Protein AF-A0A7W1LJD5-F1 (afdb_monomer_lite)

Foldseek 3Di:
DDDDDPPPPDPDQWWKAQQPPGDIATQQPFCVLQPGHGNHHLVNDDQCGADSVPRHTSVSIDTDDPPPVPPDPPPDD

Radius of gyration: 15.2 Å; chains: 1; bounding box: 27×30×48 Å

Secondary structure (DSSP, 8-state):
----------TT--EEEETTT--EEBTTTBBGGGTB-TT--GGGS-TT-B-TTT--BGGGEEEE-TTTTS-SSS---

pLDDT: mean 76.49, std 16.48, range [42.06, 92.5]

Sequence (77 aa):
MRVSGQTQAEPETRRWICEPCGFIYDPEEGDPDGGIDPGTPFEHIPDDWMCPICGATKADFRELEPGEFRRAEDAEP

Structure (mmCIF, N/CA/C/O backbone):
data_AF-A0A7W1LJD5-F1
#
_entry.id   AF-A0A7W1LJD5-F1
#
loop_
_atom_site.group_PDB
_atom_site.id
_atom_site.type_symbol
_atom_site.label_atom_id
_atom_site.label_alt_id
_atom_site.label_comp_id
_atom_site.label_asym_id
_atom_site.label_entity_id
_atom_site.label_seq_id
_atom_site.pdbx_PDB_ins_code
_atom_site.Cartn_x
_atom_site.Cartn_y
_atom_site.Cartn_z
_atom_site.occupancy
_atom_site.B_iso_or_equiv
_atom_site.auth_seq_id
_atom_site.auth_comp_id
_atom_site.auth_asym_id
_atom_site.auth_atom_id
_atom_site.pdbx_PDB_model_num
ATOM 1 N N . MET A 1 1 ? -14.128 20.446 28.985 1.00 44.59 1 MET A N 1
ATOM 2 C CA . MET A 1 1 ? -14.696 20.646 27.636 1.00 44.59 1 MET A CA 1
ATOM 3 C C . MET A 1 1 ? -14.217 19.489 26.769 1.00 44.59 1 MET A C 1
ATOM 5 O O . MET A 1 1 ? -13.026 19.218 26.786 1.00 44.59 1 MET A O 1
ATOM 9 N N . ARG A 1 2 ? -15.130 18.738 26.142 1.00 65.06 2 ARG A N 1
ATOM 10 C CA . ARG A 1 2 ? -14.828 17.499 25.403 1.00 65.06 2 ARG A CA 1
ATOM 11 C C . ARG A 1 2 ? -14.390 17.861 23.983 1.00 65.06 2 ARG A C 1
ATOM 13 O O . ARG A 1 2 ? -15.220 18.345 23.219 1.00 65.06 2 ARG A O 1
ATOM 20 N N . VAL A 1 3 ? -13.105 17.690 23.674 1.00 53.44 3 VAL A N 1
ATOM 21 C CA . VAL A 1 3 ? -12.595 17.799 22.305 1.00 53.44 3 VAL A CA 1
ATOM 22 C C . VAL A 1 3 ? -12.910 16.513 21.545 1.00 53.44 3 VAL A C 1
ATOM 24 O O . VAL A 1 3 ? -12.736 15.402 22.038 1.00 53.44 3 VAL A O 1
ATOM 27 N N . SER A 1 4 ? -13.467 16.750 20.372 1.00 57.69 4 SER A N 1
ATOM 28 C CA . SER A 1 4 ? -13.859 15.878 19.283 1.00 57.69 4 SER A CA 1
ATOM 29 C C . SER A 1 4 ? -12.860 14.775 18.913 1.00 57.69 4 SER A C 1
ATOM 31 O O . SER A 1 4 ? -11.653 14.981 18.979 1.00 57.69 4 SER A O 1
ATOM 33 N N . GLY A 1 5 ? -13.392 13.677 18.362 1.00 57.53 5 GLY A N 1
ATOM 34 C CA . GLY A 1 5 ? -12.773 13.059 17.183 1.00 57.53 5 GLY A CA 1
ATOM 35 C C . GLY A 1 5 ? -11.969 11.777 17.368 1.00 57.53 5 GLY A C 1
ATOM 36 O O . GLY A 1 5 ? -11.017 11.575 16.627 1.00 57.53 5 GLY A O 1
ATOM 37 N N . GLN A 1 6 ? -12.338 10.881 18.285 1.00 45.28 6 GLN A N 1
ATOM 38 C CA . GLN A 1 6 ? -11.831 9.506 18.207 1.00 45.28 6 GLN A CA 1
ATOM 39 C C . GLN A 1 6 ? -12.659 8.721 17.186 1.00 45.28 6 GLN A C 1
ATOM 41 O O . GLN A 1 6 ? -13.494 7.898 17.559 1.00 45.28 6 GLN A O 1
ATOM 46 N N . THR A 1 7 ? -12.450 9.006 15.899 1.00 47.25 7 THR A N 1
ATOM 47 C CA . THR A 1 7 ? -12.817 8.061 14.841 1.00 47.25 7 THR A CA 1
ATOM 48 C C . THR A 1 7 ? -11.858 6.895 14.991 1.00 47.25 7 THR A C 1
ATOM 50 O O . THR A 1 7 ? -10.709 6.927 14.557 1.00 47.25 7 THR A O 1
ATOM 53 N N . GLN A 1 8 ? -12.312 5.910 15.755 1.00 42.06 8 GLN A N 1
ATOM 54 C CA . GLN A 1 8 ? -11.735 4.585 15.794 1.00 42.06 8 GLN A CA 1
ATOM 55 C C . GLN A 1 8 ? -11.719 4.093 14.347 1.00 42.06 8 GLN A C 1
ATOM 57 O O . GLN A 1 8 ? -12.784 3.839 13.804 1.00 42.06 8 GLN A O 1
ATOM 62 N N . ALA A 1 9 ? -10.534 4.068 13.723 1.00 49.41 9 ALA A N 1
ATOM 63 C CA . ALA A 1 9 ? -10.336 3.450 12.419 1.00 49.41 9 ALA A CA 1
ATOM 64 C C . ALA A 1 9 ? -10.890 2.031 12.522 1.00 49.41 9 ALA A C 1
ATOM 66 O O . ALA A 1 9 ? -10.420 1.231 13.342 1.00 49.41 9 ALA A O 1
ATOM 67 N N . GLU A 1 10 ? -11.991 1.835 11.813 1.00 46.84 10 GLU A N 1
ATOM 68 C CA . GLU A 1 10 ? -12.865 0.690 11.926 1.00 46.84 10 GLU A CA 1
ATOM 69 C C . GLU A 1 10 ? -12.072 -0.571 11.566 1.00 46.84 10 GLU A C 1
ATOM 71 O O . GLU A 1 10 ? -11.146 -0.533 10.749 1.00 46.84 10 GLU A O 1
ATOM 76 N N . PRO A 1 11 ? -12.326 -1.676 12.277 1.00 52.00 11 PRO A N 1
ATOM 77 C CA . PRO A 1 11 ? -11.596 -2.906 12.057 1.00 52.00 11 PRO A CA 1
ATOM 78 C C . PRO A 1 11 ? -11.919 -3.421 10.646 1.00 52.00 11 PRO A C 1
ATOM 80 O O . PRO A 1 11 ? -13.016 -3.203 10.147 1.00 52.00 11 PRO A O 1
ATOM 83 N N . GLU A 1 12 ? -10.988 -4.184 10.069 1.00 52.41 12 GLU A N 1
ATOM 84 C CA . GLU A 1 12 ? -11.192 -5.098 8.925 1.00 52.41 12 GLU A CA 1
ATOM 85 C C . GLU A 1 12 ? -10.706 -4.656 7.526 1.00 52.41 12 GLU A C 1
ATOM 87 O O . GLU A 1 12 ? -10.860 -5.428 6.582 1.00 52.41 12 GLU A O 1
ATOM 92 N N . THR A 1 13 ? -9.981 -3.540 7.372 1.00 62.59 13 THR A N 1
ATOM 93 C CA . THR A 1 13 ? -9.140 -3.303 6.175 1.00 62.59 13 THR A CA 1
ATOM 94 C C . THR A 1 13 ? -7.655 -3.440 6.532 1.00 62.59 13 THR A C 1
ATOM 96 O O . THR A 1 13 ? -7.060 -2.658 7.277 1.00 62.59 13 THR A O 1
ATOM 99 N N . ARG A 1 14 ? -7.033 -4.526 6.060 1.00 78.88 14 ARG A N 1
ATOM 100 C CA . ARG A 1 14 ? -5.597 -4.779 6.252 1.00 78.88 14 ARG A CA 1
ATOM 101 C C . ARG A 1 14 ? -4.808 -3.739 5.459 1.00 78.88 14 ARG A C 1
ATOM 103 O O . ARG A 1 14 ? -4.848 -3.755 4.230 1.00 78.88 14 ARG A O 1
ATOM 110 N N . ARG A 1 15 ? -4.108 -2.846 6.157 1.00 85.69 15 ARG A N 1
ATOM 111 C CA . ARG A 1 15 ? -3.222 -1.839 5.556 1.00 85.69 15 ARG A CA 1
ATOM 112 C C . ARG A 1 15 ? -1.841 -2.432 5.328 1.00 85.69 15 ARG A C 1
ATOM 114 O O . ARG A 1 15 ? -1.430 -3.331 6.058 1.00 85.69 15 ARG A O 1
ATOM 121 N N . TRP A 1 16 ? -1.129 -1.927 4.330 1.00 90.31 16 TRP A N 1
ATOM 122 C CA . TRP A 1 16 ? 0.188 -2.446 3.961 1.00 90.31 16 TRP A CA 1
ATOM 123 C C . TRP A 1 16 ? 1.198 -1.317 3.900 1.00 90.31 16 TRP A C 1
ATOM 125 O O . TRP A 1 16 ? 0.876 -0.245 3.411 1.00 90.31 16 TRP A O 1
ATOM 135 N N . ILE A 1 17 ? 2.414 -1.532 4.391 1.00 90.44 17 ILE A N 1
ATOM 136 C CA . ILE A 1 17 ? 3.491 -0.546 4.331 1.00 90.44 17 ILE A CA 1
ATOM 137 C C . ILE A 1 17 ? 4.596 -1.016 3.403 1.00 90.44 17 ILE A C 1
ATOM 139 O O . ILE A 1 17 ? 5.095 -2.127 3.530 1.00 90.44 17 ILE A O 1
ATOM 143 N N . CYS A 1 18 ? 4.998 -0.145 2.493 1.00 92.50 18 CYS A N 1
ATOM 144 C CA . CYS A 1 18 ? 6.191 -0.307 1.689 1.00 92.50 18 CYS A CA 1
ATOM 145 C C . CYS A 1 18 ? 7.413 -0.141 2.603 1.00 92.50 18 CYS A C 1
ATOM 147 O O . CYS A 1 18 ?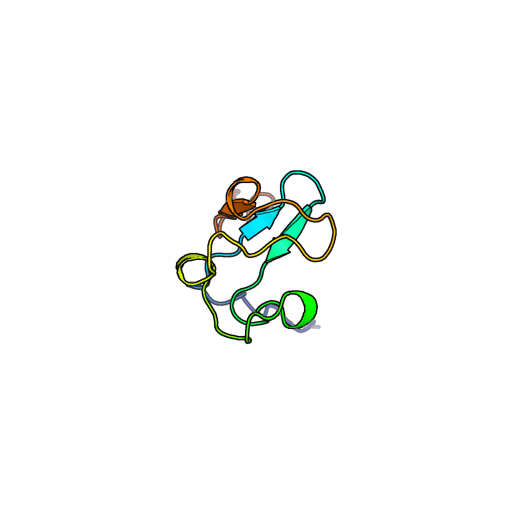 7.659 0.959 3.100 1.00 92.50 18 CYS A O 1
ATOM 149 N N . GLU A 1 19 ? 8.182 -1.202 2.835 1.00 92.12 19 GLU A N 1
ATOM 150 C CA . GLU A 1 19 ? 9.399 -1.143 3.656 1.00 92.12 19 GLU A CA 1
ATOM 151 C C . GLU A 1 19 ? 10.466 -0.126 3.171 1.00 92.12 19 GLU A C 1
ATOM 153 O O . GLU A 1 19 ? 11.083 0.522 4.021 1.00 92.12 19 GLU A O 1
ATOM 158 N N . PRO A 1 20 ? 10.687 0.104 1.857 1.00 92.50 20 PRO A N 1
ATOM 159 C CA . PRO A 1 20 ? 11.802 0.922 1.383 1.00 92.50 20 PRO A CA 1
ATOM 160 C C . PRO A 1 20 ? 11.505 2.421 1.411 1.00 92.50 20 PRO A C 1
ATOM 162 O O . PRO A 1 20 ? 12.436 3.218 1.532 1.00 92.50 20 PRO A O 1
ATOM 165 N N . CYS A 1 21 ? 10.237 2.829 1.296 1.00 92.50 21 CYS A N 1
ATOM 166 C CA . CYS A 1 21 ? 9.852 4.246 1.311 1.00 92.50 21 CYS A CA 1
ATOM 167 C C . CYS A 1 21 ? 8.905 4.638 2.452 1.00 92.50 21 CYS A C 1
ATOM 169 O O . CYS A 1 21 ? 8.758 5.828 2.725 1.00 92.50 21 CYS A O 1
ATOM 171 N N . GLY A 1 22 ? 8.267 3.674 3.119 1.00 89.06 22 GLY A N 1
ATOM 172 C CA . GLY A 1 22 ? 7.285 3.917 4.175 1.00 89.06 22 GLY A CA 1
ATOM 173 C C . GLY A 1 22 ? 5.883 4.288 3.679 1.00 89.06 22 GLY A C 1
ATOM 174 O O . GLY A 1 22 ? 5.081 4.781 4.467 1.00 89.06 22 GLY A O 1
ATOM 175 N N . PHE A 1 23 ? 5.573 4.088 2.394 1.00 89.75 23 PHE A N 1
ATOM 176 C CA . PHE A 1 23 ? 4.231 4.328 1.849 1.00 89.75 23 PHE A CA 1
ATOM 177 C C . PHE A 1 23 ? 3.208 3.365 2.458 1.00 89.75 23 PHE A C 1
ATOM 179 O O . PHE A 1 23 ? 3.444 2.161 2.458 1.00 89.75 23 PHE A O 1
ATOM 186 N N . ILE A 1 24 ? 2.078 3.882 2.943 1.00 89.62 24 ILE A N 1
ATOM 187 C CA . ILE A 1 24 ? 0.995 3.082 3.522 1.00 89.62 24 ILE A CA 1
ATOM 188 C C . ILE A 1 24 ? -0.111 2.951 2.479 1.00 89.62 24 ILE A C 1
ATOM 190 O O . ILE A 1 24 ? -0.772 3.931 2.157 1.00 89.62 24 ILE A O 1
ATOM 194 N N . TYR A 1 25 ? -0.308 1.738 1.978 1.00 88.38 25 TYR A N 1
ATOM 195 C CA . TYR A 1 25 ? -1.447 1.372 1.159 1.00 88.38 25 TYR A CA 1
ATOM 196 C C . TYR A 1 25 ? -2.684 1.176 2.037 1.00 88.38 25 TYR A C 1
ATOM 198 O O . TYR A 1 25 ? -2.704 0.309 2.925 1.00 88.38 25 TYR A O 1
ATOM 206 N N . ASP A 1 26 ? -3.712 1.967 1.753 1.00 88.25 26 ASP A N 1
ATOM 207 C CA . ASP A 1 26 ? -5.021 1.874 2.375 1.00 88.25 26 ASP A CA 1
ATOM 208 C C . ASP A 1 26 ? -6.037 1.296 1.375 1.00 88.25 26 ASP A C 1
ATOM 210 O O . ASP A 1 26 ? -6.243 1.883 0.317 1.00 88.25 26 ASP A O 1
ATOM 214 N N . PRO A 1 27 ? -6.674 0.149 1.667 1.00 86.88 27 PRO A N 1
ATOM 215 C CA . PRO A 1 27 ? -7.665 -0.437 0.773 1.00 86.88 27 PRO A CA 1
ATOM 216 C C . PRO A 1 27 ? -8.884 0.441 0.509 1.00 86.88 27 PRO A C 1
ATOM 218 O O . PRO A 1 27 ? -9.489 0.304 -0.546 1.00 86.88 27 PRO A O 1
ATOM 221 N N . GLU A 1 28 ? -9.290 1.293 1.452 1.00 84.69 28 GLU A N 1
ATOM 222 C CA . GLU A 1 28 ? -10.472 2.146 1.295 1.00 84.69 28 GLU A CA 1
ATOM 223 C C . GLU A 1 28 ? -10.176 3.302 0.341 1.00 84.69 28 GLU A C 1
ATOM 225 O O . GLU A 1 28 ? -11.007 3.627 -0.507 1.00 84.69 28 GLU A O 1
ATOM 230 N N . GLU A 1 29 ? -8.973 3.869 0.430 1.00 84.25 29 GLU A N 1
ATOM 231 C CA . GLU A 1 29 ? -8.478 4.880 -0.509 1.00 84.25 29 GLU A CA 1
ATOM 232 C C . GLU A 1 29 ? -8.032 4.272 -1.851 1.00 84.25 29 GLU A C 1
ATOM 234 O O . GLU A 1 29 ? -8.160 4.909 -2.899 1.00 84.25 29 GLU A O 1
ATOM 239 N N . GLY A 1 30 ? -7.578 3.017 -1.842 1.00 87.19 30 GLY A N 1
ATOM 240 C CA . GLY A 1 30 ? -6.975 2.364 -2.998 1.00 87.19 30 GLY A CA 1
ATOM 241 C C . GLY A 1 30 ? -5.643 3.011 -3.375 1.00 87.19 30 GLY A C 1
ATOM 242 O O . GLY A 1 30 ? -4.890 3.471 -2.521 1.00 87.19 30 GLY A O 1
ATOM 243 N N . ASP A 1 31 ? -5.334 3.015 -4.670 1.00 85.12 31 ASP A N 1
ATOM 244 C CA . ASP A 1 31 ? -4.168 3.718 -5.206 1.00 85.12 31 ASP A CA 1
ATOM 245 C C . ASP A 1 31 ? -4.440 4.205 -6.643 1.00 85.12 31 ASP A C 1
ATOM 247 O O . ASP A 1 31 ? -4.025 3.560 -7.610 1.00 85.12 31 ASP A O 1
ATOM 251 N N . PRO A 1 32 ? -5.166 5.325 -6.827 1.00 85.00 32 PRO A N 1
ATOM 252 C CA . PRO A 1 32 ? -5.530 5.818 -8.155 1.00 85.00 32 PRO A CA 1
ATOM 253 C C . PRO A 1 32 ? -4.310 6.211 -9.003 1.00 85.00 32 PRO A C 1
ATOM 255 O O . PRO A 1 32 ? -4.360 6.088 -10.227 1.00 85.00 32 PRO A O 1
ATOM 258 N N . ASP A 1 33 ? -3.209 6.631 -8.373 1.00 83.31 33 ASP A N 1
ATOM 259 C CA . ASP A 1 33 ? -1.942 6.941 -9.045 1.00 83.31 33 ASP A CA 1
ATOM 260 C C . ASP A 1 33 ? -1.269 5.689 -9.641 1.00 83.31 33 ASP A C 1
ATOM 262 O O . ASP A 1 33 ? -0.680 5.767 -10.720 1.00 83.31 33 ASP A O 1
ATOM 266 N N . GLY A 1 34 ? -1.398 4.524 -8.996 1.00 77.94 34 GLY A N 1
ATOM 267 C CA . GLY A 1 34 ? -0.950 3.226 -9.519 1.00 77.94 34 GLY A CA 1
ATOM 268 C C . GLY A 1 34 ? -2.033 2.420 -10.242 1.00 77.94 34 GLY A C 1
ATOM 269 O O . GLY A 1 34 ? -1.787 1.275 -10.623 1.00 77.94 34 GLY A O 1
ATOM 270 N N . GLY A 1 35 ? -3.218 2.999 -10.461 1.00 85.06 35 GLY A N 1
ATOM 271 C CA . GLY A 1 35 ? -4.312 2.374 -11.209 1.00 85.06 35 GLY A CA 1
ATOM 272 C C . GLY A 1 35 ? -5.146 1.361 -10.417 1.00 85.06 35 GLY A C 1
ATOM 273 O O . GLY A 1 35 ? -5.748 0.474 -11.021 1.00 85.06 35 GLY A O 1
ATOM 274 N N . ILE A 1 36 ? -5.179 1.474 -9.089 1.00 87.75 36 ILE A N 1
ATOM 275 C CA . ILE A 1 36 ? -5.993 0.650 -8.193 1.00 87.75 36 ILE A CA 1
ATOM 276 C C . ILE A 1 36 ? -7.169 1.470 -7.667 1.00 87.75 36 ILE A C 1
ATOM 278 O O . ILE A 1 36 ? -6.986 2.492 -7.008 1.00 87.75 36 ILE A O 1
ATOM 282 N N . ASP A 1 37 ? -8.388 1.005 -7.929 1.00 88.12 37 ASP A N 1
ATOM 283 C CA . ASP A 1 37 ? -9.598 1.674 -7.457 1.00 88.12 37 ASP A CA 1
ATOM 284 C C . ASP A 1 37 ? -9.728 1.642 -5.918 1.00 88.12 37 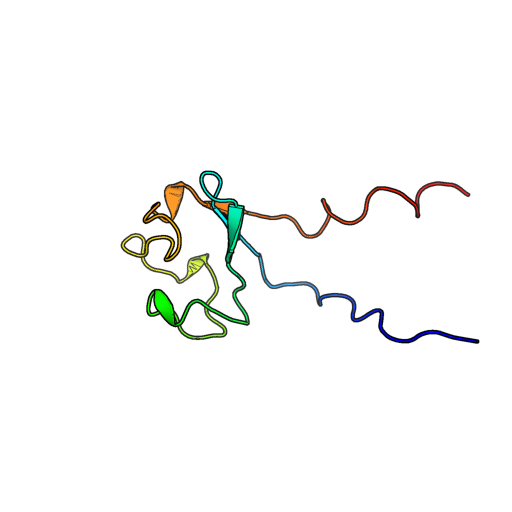ASP A C 1
ATOM 286 O O . ASP A 1 37 ? -9.328 0.655 -5.282 1.00 88.12 37 ASP A O 1
ATOM 290 N N . PRO A 1 38 ? -10.337 2.680 -5.310 1.00 87.94 38 PRO A N 1
ATOM 291 C CA . PRO A 1 38 ? -10.690 2.686 -3.891 1.00 87.94 38 PRO A CA 1
ATOM 292 C C . PRO A 1 38 ? -11.616 1.519 -3.535 1.00 87.94 38 PRO A C 1
ATOM 294 O O . PRO A 1 38 ? -12.500 1.138 -4.305 1.00 87.94 38 PRO A O 1
ATOM 297 N N . GLY A 1 39 ? -11.428 0.953 -2.348 1.00 85.50 39 GLY A N 1
ATOM 298 C CA . GLY A 1 39 ? -12.109 -0.259 -1.888 1.00 85.50 39 GLY A CA 1
ATOM 299 C C . GLY A 1 39 ? -11.456 -1.566 -2.352 1.00 85.50 39 GLY A C 1
ATOM 300 O O . GLY A 1 39 ? -12.011 -2.639 -2.104 1.00 85.50 39 GLY A O 1
ATOM 301 N N . THR A 1 40 ? -10.302 -1.514 -3.025 1.00 87.12 40 THR A N 1
ATOM 302 C CA . THR A 1 40 ? -9.571 -2.719 -3.435 1.00 87.12 40 THR A CA 1
ATOM 303 C C . THR A 1 40 ? -8.686 -3.205 -2.285 1.00 87.12 40 THR A C 1
ATOM 305 O O . THR A 1 40 ? -7.824 -2.472 -1.822 1.00 87.12 40 THR A O 1
ATOM 308 N N . PRO A 1 41 ? -8.835 -4.442 -1.789 1.00 86.50 41 PRO A N 1
ATOM 309 C CA . PRO A 1 41 ? -7.892 -4.992 -0.822 1.00 86.50 41 PRO A CA 1
ATOM 310 C C . PRO A 1 41 ? -6.558 -5.325 -1.494 1.00 86.50 41 PRO A C 1
ATOM 312 O O . PRO A 1 41 ? -6.520 -5.788 -2.633 1.00 86.50 41 PRO A O 1
ATOM 315 N N . PHE A 1 42 ? -5.458 -5.193 -0.751 1.00 85.62 42 PHE A N 1
ATOM 316 C CA . PHE A 1 42 ? -4.112 -5.499 -1.250 1.00 85.62 42 PHE A CA 1
ATOM 317 C C . PHE A 1 42 ? -3.978 -6.926 -1.802 1.00 85.62 42 PHE A C 1
ATOM 319 O O .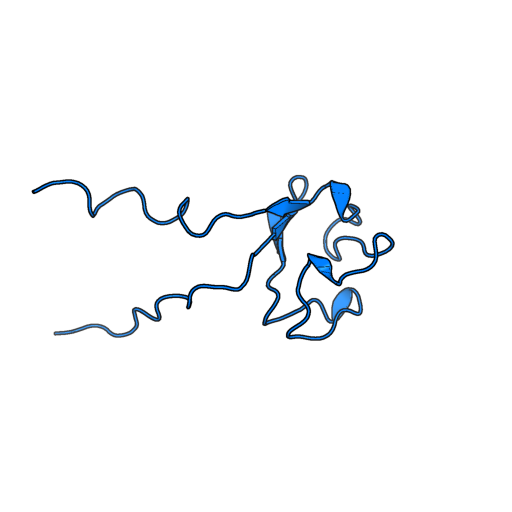 PHE A 1 42 ? -3.267 -7.176 -2.771 1.00 85.62 42 PHE A O 1
ATOM 326 N N . GLU A 1 43 ? -4.722 -7.876 -1.233 1.00 84.38 43 GLU A N 1
ATOM 327 C CA . GLU A 1 43 ? -4.799 -9.265 -1.700 1.00 84.38 43 GLU A CA 1
ATOM 328 C C . GLU A 1 43 ? -5.323 -9.374 -3.146 1.00 84.38 43 GLU A C 1
ATOM 330 O O . GLU A 1 43 ? -4.906 -10.271 -3.873 1.00 84.38 43 GLU A O 1
ATOM 335 N N . HIS A 1 44 ? -6.162 -8.433 -3.593 1.00 87.38 44 HIS A N 1
ATOM 336 C CA . HIS A 1 44 ? -6.708 -8.370 -4.953 1.00 87.38 44 HIS A CA 1
ATOM 337 C C . HIS A 1 44 ? -5.850 -7.569 -5.945 1.00 87.38 44 HIS A C 1
ATOM 339 O O . HIS A 1 44 ? -6.123 -7.609 -7.145 1.00 87.38 44 HIS A O 1
ATOM 345 N N . ILE A 1 45 ? -4.814 -6.864 -5.483 1.00 86.19 45 ILE A N 1
ATOM 346 C CA . ILE A 1 45 ? -3.902 -6.122 -6.361 1.00 86.19 45 ILE A CA 1
ATOM 347 C C . ILE A 1 45 ? -3.024 -7.107 -7.155 1.00 86.19 45 ILE A C 1
ATOM 349 O O . ILE A 1 45 ? -2.471 -8.035 -6.547 1.00 86.19 45 ILE A O 1
ATOM 353 N N . PRO A 1 46 ? -2.842 -6.909 -8.476 1.00 86.25 46 PRO A N 1
ATOM 354 C CA . PRO A 1 46 ? -1.928 -7.720 -9.280 1.00 86.25 46 PRO A CA 1
ATOM 355 C C . PRO A 1 46 ? -0.469 -7.577 -8.819 1.00 86.25 46 PRO A C 1
ATOM 357 O O . PRO A 1 46 ? -0.040 -6.498 -8.429 1.00 86.25 46 PRO A O 1
ATOM 360 N N . ASP A 1 47 ? 0.333 -8.639 -8.933 1.00 84.44 47 ASP A N 1
ATOM 361 C CA . ASP A 1 47 ? 1.770 -8.606 -8.593 1.00 84.44 47 ASP A CA 1
ATOM 362 C C . ASP A 1 47 ? 2.602 -7.640 -9.460 1.00 84.44 47 ASP A C 1
ATOM 364 O O . ASP A 1 47 ? 3.719 -7.287 -9.087 1.00 84.44 47 ASP A O 1
ATOM 368 N N . ASP A 1 48 ? 2.059 -7.208 -10.603 1.00 87.19 48 ASP A N 1
ATOM 369 C CA . ASP A 1 48 ? 2.661 -6.199 -11.490 1.00 87.19 48 ASP A CA 1
ATOM 370 C C . ASP A 1 48 ? 2.524 -4.769 -10.937 1.00 87.19 48 ASP A C 1
ATOM 372 O O . ASP A 1 48 ? 3.211 -3.852 -11.383 1.00 87.19 48 ASP A O 1
ATOM 376 N N . TRP A 1 49 ? 1.650 -4.564 -9.944 1.00 89.25 49 TRP A N 1
ATOM 377 C CA . TRP A 1 49 ? 1.527 -3.273 -9.283 1.00 89.25 49 TRP A CA 1
ATOM 378 C C . TRP A 1 49 ? 2.788 -2.955 -8.479 1.00 89.25 49 TRP A C 1
ATOM 380 O O . TRP A 1 49 ? 3.363 -3.791 -7.769 1.00 89.25 49 TRP A O 1
ATOM 390 N N . MET A 1 50 ? 3.193 -1.696 -8.586 1.00 90.81 50 MET A N 1
ATOM 391 C CA . MET A 1 50 ? 4.373 -1.153 -7.942 1.00 90.81 50 MET A CA 1
ATOM 392 C C . MET A 1 50 ? 3.988 0.084 -7.145 1.00 90.81 50 MET A C 1
ATOM 394 O O . MET A 1 50 ? 3.118 0.851 -7.547 1.00 90.81 50 MET A O 1
ATOM 398 N N . CYS A 1 51 ? 4.697 0.308 -6.044 1.00 90.75 51 CYS A N 1
ATOM 399 C CA . CYS A 1 51 ? 4.547 1.483 -5.210 1.00 90.75 51 CYS A CA 1
ATOM 400 C C . CYS A 1 51 ? 4.672 2.755 -6.069 1.00 90.75 51 CYS A C 1
ATOM 402 O O . CYS A 1 51 ? 5.740 2.973 -6.651 1.00 90.75 51 CYS A O 1
ATOM 404 N N . PRO A 1 52 ? 3.666 3.644 -6.091 1.00 88.19 52 PRO A N 1
ATOM 405 C CA . PRO A 1 52 ? 3.708 4.876 -6.887 1.00 88.19 52 PRO A CA 1
ATOM 406 C C . PRO A 1 52 ? 4.796 5.851 -6.410 1.00 88.19 52 PRO A C 1
ATOM 408 O O . PRO A 1 52 ? 5.217 6.737 -7.148 1.00 88.19 52 PRO A O 1
ATOM 411 N N . ILE A 1 53 ? 5.285 5.680 -5.175 1.00 88.81 53 ILE A N 1
ATOM 412 C CA . ILE A 1 53 ? 6.308 6.541 -4.572 1.00 88.81 53 ILE A CA 1
ATOM 413 C C . ILE A 1 53 ? 7.726 6.135 -4.986 1.00 88.81 53 ILE A C 1
ATOM 415 O O . ILE A 1 53 ? 8.565 6.997 -5.238 1.00 88.81 53 ILE A O 1
ATOM 419 N N . CYS A 1 54 ? 8.029 4.833 -5.010 1.00 91.56 54 CYS A N 1
ATOM 420 C CA . CYS A 1 54 ? 9.405 4.342 -5.175 1.00 91.56 54 CYS A CA 1
ATOM 421 C C . CYS A 1 54 ? 9.592 3.265 -6.252 1.00 91.56 54 CYS A C 1
ATOM 423 O O . CYS A 1 54 ? 10.729 2.929 -6.569 1.00 91.56 54 CYS A O 1
ATOM 425 N N . GLY A 1 55 ? 8.511 2.722 -6.814 1.00 89.88 55 GLY A N 1
ATOM 426 C CA . GLY A 1 55 ? 8.560 1.639 -7.796 1.00 89.88 55 GLY A CA 1
ATOM 427 C C . GLY A 1 55 ? 8.850 0.253 -7.210 1.00 89.88 55 GLY A C 1
ATOM 428 O O . GLY A 1 55 ? 9.153 -0.665 -7.965 1.00 89.88 55 GLY A O 1
ATOM 429 N N . ALA A 1 56 ? 8.785 0.076 -5.886 1.00 91.62 56 ALA A N 1
ATOM 430 C CA . ALA A 1 56 ? 8.914 -1.241 -5.264 1.00 91.62 56 ALA A CA 1
ATOM 431 C C . ALA A 1 56 ? 7.702 -2.128 -5.586 1.00 91.62 56 ALA A C 1
ATOM 433 O O . ALA A 1 56 ? 6.571 -1.653 -5.605 1.00 91.62 56 ALA A O 1
ATOM 434 N N . THR A 1 57 ? 7.923 -3.417 -5.823 1.00 90.44 57 THR A N 1
ATOM 435 C CA . THR A 1 57 ? 6.846 -4.379 -6.111 1.00 90.44 57 THR A CA 1
ATOM 436 C C . THR A 1 57 ? 6.038 -4.727 -4.864 1.00 90.44 57 THR A C 1
ATOM 438 O O . THR A 1 57 ? 6.526 -4.556 -3.748 1.00 90.44 57 THR A O 1
ATOM 441 N N . LYS A 1 58 ? 4.868 -5.349 -5.048 1.00 86.81 58 LYS A N 1
ATOM 442 C CA . LYS A 1 58 ? 4.033 -5.922 -3.976 1.00 86.81 58 LYS A CA 1
ATOM 443 C C . LYS A 1 58 ? 4.802 -6.749 -2.927 1.00 86.81 58 LYS A C 1
ATOM 445 O O . LYS A 1 58 ? 4.420 -6.763 -1.765 1.00 86.81 58 LYS A O 1
ATOM 450 N N . ALA A 1 59 ? 5.894 -7.410 -3.319 1.00 89.69 59 ALA A N 1
ATOM 451 C CA . ALA A 1 59 ? 6.719 -8.223 -2.422 1.00 89.69 59 ALA A CA 1
ATOM 452 C C . ALA A 1 59 ? 7.476 -7.420 -1.345 1.00 89.69 59 ALA A C 1
ATOM 454 O O . ALA A 1 59 ? 7.872 -7.995 -0.339 1.00 89.69 59 ALA A O 1
ATOM 455 N N . ASP A 1 60 ? 7.678 -6.118 -1.560 1.00 92.25 60 ASP A N 1
ATOM 456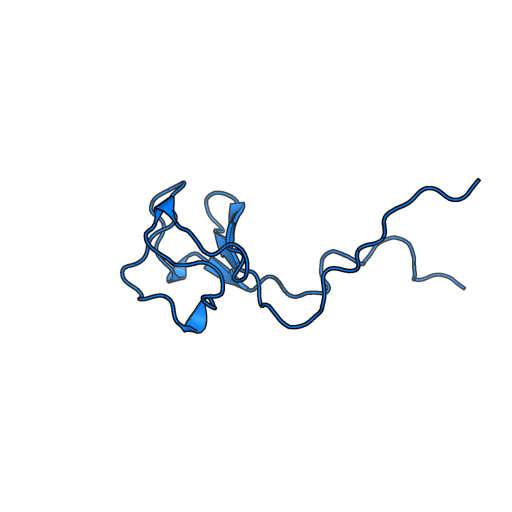 C CA . ASP A 1 60 ? 8.352 -5.197 -0.629 1.00 92.25 60 ASP A CA 1
ATOM 457 C C . ASP A 1 60 ? 7.367 -4.533 0.355 1.00 92.25 60 ASP A C 1
ATOM 459 O O . ASP A 1 60 ? 7.712 -3.634 1.127 1.00 92.25 60 ASP A O 1
ATOM 463 N N . PHE A 1 61 ? 6.098 -4.939 0.289 1.00 90.62 61 PHE A N 1
ATOM 464 C CA . PHE A 1 61 ? 5.064 -4.474 1.194 1.00 90.62 61 PHE A CA 1
ATOM 465 C C . PHE A 1 61 ? 4.840 -5.475 2.318 1.00 90.62 61 PHE A C 1
ATOM 467 O O . PHE A 1 61 ? 4.686 -6.678 2.113 1.00 90.62 61 PHE A O 1
ATOM 474 N N . ARG A 1 62 ? 4.731 -4.922 3.518 1.00 90.25 62 ARG A N 1
ATOM 475 C CA . ARG A 1 6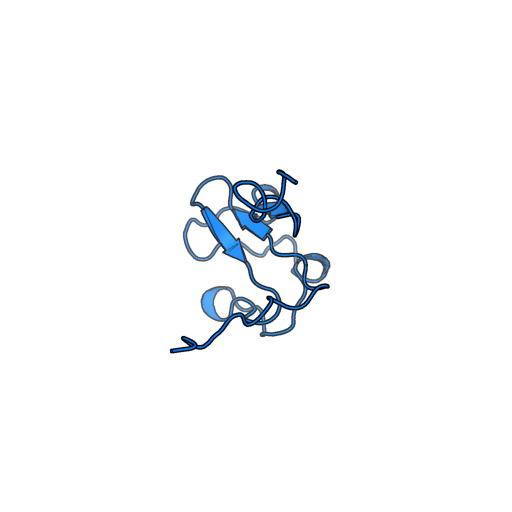2 ? 4.478 -5.613 4.775 1.00 90.25 62 ARG A CA 1
ATOM 476 C C . ARG A 1 62 ? 3.052 -5.339 5.242 1.00 90.25 62 ARG A C 1
ATOM 478 O O . ARG A 1 62 ? 2.600 -4.197 5.208 1.00 90.25 62 ARG A O 1
ATOM 485 N N . GLU A 1 63 ? 2.388 -6.350 5.786 1.00 88.44 63 GLU A N 1
ATOM 486 C CA . GLU A 1 63 ? 1.111 -6.191 6.491 1.00 88.44 63 GLU A CA 1
ATOM 487 C C . GLU A 1 63 ? 1.295 -5.345 7.759 1.00 88.44 63 GLU A C 1
ATOM 489 O O . GLU A 1 63 ? 2.129 -5.649 8.615 1.00 88.44 63 GLU A O 1
ATOM 494 N N . LEU A 1 64 ? 0.511 -4.274 7.889 1.00 83.38 64 LEU A N 1
ATOM 495 C CA . LEU A 1 64 ? 0.410 -3.495 9.119 1.00 83.38 64 LEU A CA 1
ATOM 496 C C . LEU A 1 64 ? -0.731 -4.054 9.965 1.00 83.38 64 LEU A C 1
ATOM 498 O O . LEU A 1 64 ? -1.911 -3.843 9.666 1.00 83.38 64 LEU A O 1
ATOM 502 N N . GLU A 1 65 ? -0.387 -4.750 11.047 1.00 69.19 65 GLU A N 1
ATOM 503 C CA . GLU A 1 65 ? -1.397 -5.269 11.961 1.00 69.19 65 GLU A CA 1
ATOM 504 C C . GLU A 1 65 ? -2.083 -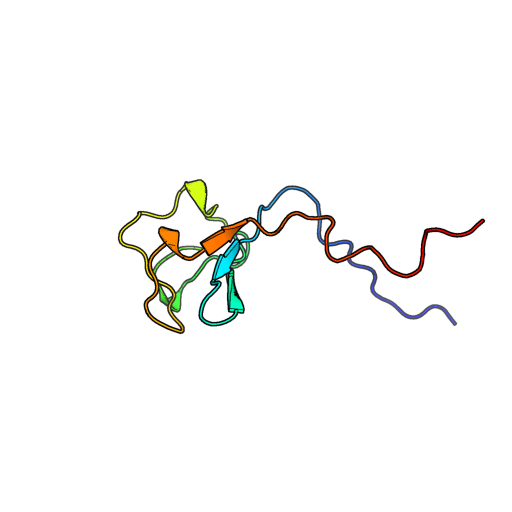4.122 12.730 1.00 69.19 65 GLU A C 1
ATOM 506 O O . GLU A 1 65 ? -1.410 -3.219 13.252 1.00 69.19 65 GLU A O 1
ATOM 511 N N . PRO A 1 66 ? -3.426 -4.144 12.857 1.00 58.31 66 PRO A N 1
ATOM 512 C CA . PRO A 1 66 ? -4.184 -3.171 13.637 1.00 58.31 66 PRO A CA 1
ATOM 513 C C . PRO A 1 66 ? -3.967 -3.420 15.139 1.00 58.31 66 PRO A C 1
ATOM 515 O O . PRO A 1 66 ? -4.818 -3.944 15.848 1.00 58.31 66 PRO A O 1
ATOM 518 N N . GLY A 1 67 ? -2.785 -3.064 15.631 1.00 57.28 67 GLY A N 1
ATOM 519 C CA . GLY A 1 67 ? -2.368 -3.301 17.013 1.00 57.28 67 GLY A CA 1
ATOM 520 C C . GLY A 1 67 ? -1.020 -2.676 17.362 1.00 57.28 67 GLY A C 1
ATOM 521 O O . GLY A 1 67 ? -0.816 -2.283 18.508 1.00 57.28 67 GLY A O 1
ATOM 522 N N . GLU A 1 68 ? -0.136 -2.467 16.383 1.00 54.66 68 GLU A N 1
ATOM 523 C CA . GLU A 1 68 ? 1.180 -1.853 16.622 1.00 54.66 68 GLU A CA 1
ATOM 524 C C . GLU A 1 68 ? 1.111 -0.347 16.937 1.00 54.66 68 GLU A C 1
ATOM 526 O O . GLU A 1 68 ? 2.070 0.214 17.459 1.00 54.66 68 GLU A O 1
ATOM 531 N N . PHE A 1 69 ? -0.032 0.310 16.697 1.00 51.31 69 PHE A N 1
ATOM 532 C CA . PHE A 1 69 ? -0.210 1.735 17.009 1.00 51.31 69 PHE A CA 1
ATOM 533 C C . PHE A 1 69 ? -0.846 2.005 18.381 1.00 51.31 69 PHE A C 1
ATOM 535 O O . PHE A 1 69 ? -0.772 3.126 18.882 1.00 51.31 69 PHE A O 1
ATOM 542 N N . ARG A 1 70 ? -1.454 1.003 19.036 1.00 56.53 70 ARG A N 1
ATOM 543 C CA . ARG A 1 70 ? -2.009 1.167 20.391 1.00 56.53 70 ARG A CA 1
ATOM 544 C C . ARG A 1 70 ? -1.164 0.410 21.409 1.00 56.53 70 ARG A C 1
ATOM 546 O O . ARG A 1 70 ? -1.616 -0.550 22.024 1.00 56.53 70 ARG A O 1
ATOM 553 N N . ARG A 1 71 ? 0.058 0.890 21.638 1.00 56.16 71 ARG A N 1
ATOM 554 C CA . ARG A 1 71 ? 0.804 0.553 22.853 1.00 56.16 71 ARG A CA 1
ATOM 555 C C . ARG A 1 71 ? 1.621 1.744 23.338 1.00 56.16 71 ARG A C 1
ATOM 557 O O . ARG A 1 71 ? 2.787 1.871 22.987 1.00 56.16 71 ARG A O 1
ATOM 564 N N . ALA A 1 72 ? 0.996 2.576 24.176 1.00 52.44 72 ALA A N 1
ATOM 565 C CA . ALA A 1 72 ? 1.736 3.398 25.138 1.00 52.44 72 ALA A CA 1
ATOM 566 C C . ALA A 1 72 ? 0.952 3.855 26.390 1.00 52.44 72 ALA A C 1
ATOM 568 O O . ALA A 1 72 ? 1.622 4.106 27.379 1.00 52.44 72 ALA A O 1
ATOM 569 N N . GLU A 1 73 ? -0.392 3.935 26.427 1.00 54.16 73 GLU A N 1
ATOM 570 C CA . GLU A 1 73 ? -1.070 4.547 27.608 1.00 54.16 73 GLU A CA 1
ATOM 571 C C . GLU A 1 73 ? -2.301 3.821 28.197 1.00 54.16 73 GLU A C 1
ATOM 573 O O . GLU A 1 73 ? -2.825 4.275 29.205 1.00 54.16 73 GLU A O 1
ATOM 578 N N . ASP A 1 74 ? -2.748 2.681 27.660 1.00 55.22 74 ASP A N 1
ATOM 579 C CA . ASP A 1 74 ? -3.906 1.929 28.207 1.00 55.22 74 ASP A CA 1
ATOM 580 C C . ASP A 1 74 ? -3.473 0.565 28.773 1.00 55.22 74 ASP A C 1
ATOM 582 O O . ASP A 1 74 ? -4.026 -0.488 28.468 1.00 55.22 74 ASP A O 1
ATOM 586 N N . ALA A 1 75 ? -2.372 0.569 29.523 1.00 56.62 75 ALA A N 1
ATOM 587 C CA . ALA A 1 75 ? -1.825 -0.627 30.150 1.00 56.62 75 ALA A CA 1
ATOM 588 C C . ALA A 1 75 ? -1.343 -0.365 31.577 1.00 56.62 75 ALA A C 1
ATOM 590 O O . ALA A 1 75 ? -0.342 -0.955 31.958 1.00 56.62 75 ALA A O 1
ATOM 591 N N . GLU A 1 76 ? -2.024 0.472 32.367 1.00 47.88 76 GLU A N 1
ATOM 592 C CA . GLU A 1 76 ? -1.792 0.527 33.820 1.00 47.88 76 GLU A CA 1
ATOM 593 C C . GLU A 1 76 ? -3.120 0.748 34.585 1.00 47.88 76 GLU A C 1
ATOM 595 O O . GLU A 1 76 ? -3.850 1.680 34.245 1.00 47.88 76 GLU A O 1
ATOM 600 N N . PRO A 1 77 ? -3.482 -0.123 35.556 1.00 67.44 77 PRO A N 1
ATOM 601 C CA . PRO A 1 77 ? -4.635 0.068 36.444 1.00 67.44 77 PRO A CA 1
ATOM 602 C C . PRO A 1 77 ? -4.435 1.177 37.488 1.00 67.44 77 PRO A C 1
ATOM 604 O O . PRO A 1 77 ? -3.283 1.390 37.930 1.00 67.44 77 PRO A O 1
#